Protein AF-A0A4Y2EX58-F1 (afdb_monomer_lite)

Secondary structure (DSSP, 8-state):
-HHHHHHTTTTTGGGS-S--HHHHHH-SEEEEEE-TTS-EEEEE-TT------

Organism: Araneus ventricosus (NCBI:txid182803)

Foldseek 3Di:
DVVVCVVVVVVCVVVPDDDDVCCVVQPQKDFDQADPVRHTDMHGNPPPDPPPD

Sequence (53 aa):
ALATRALYSIDSYADHGKEPKVAEDFGFGAPIGFAKDGTPVTYAAFGRGDLCG

Structure (mmCIF, N/CA/C/O backbone):
data_AF-A0A4Y2EX58-F1
#
_entry.id   AF-A0A4Y2EX58-F1
#
loop_
_atom_site.group_PDB
_atom_site.id
_atom_site.type_symbol
_atom_site.label_atom_id
_atom_site.label_alt_id
_atom_site.label_comp_id
_atom_site.label_asym_id
_atom_site.label_entity_id
_atom_site.label_seq_id
_atom_site.pdbx_PDB_ins_code
_atom_site.Cartn_x
_atom_site.Cartn_y
_atom_site.Cartn_z
_atom_site.occupancy
_atom_site.B_iso_or_equiv
_atom_site.auth_seq_id
_atom_site.auth_comp_id
_atom_site.auth_asym_id
_atom_site.auth_atom_id
_atom_site.pdbx_PDB_model_num
ATOM 1 N N . ALA A 1 1 ? 4.029 -9.421 18.915 1.00 61.59 1 ALA A N 1
ATOM 2 C CA . ALA A 1 1 ? 3.794 -8.141 18.210 1.00 61.59 1 ALA A CA 1
ATOM 3 C C . ALA A 1 1 ? 4.910 -7.114 18.443 1.00 61.59 1 ALA A C 1
ATOM 5 O O . ALA A 1 1 ? 5.385 -6.551 17.467 1.00 61.59 1 ALA A O 1
ATOM 6 N N . LEU A 1 2 ? 5.363 -6.884 19.689 1.00 63.81 2 LEU A N 1
ATOM 7 C CA . LEU A 1 2 ? 6.376 -5.858 20.005 1.00 63.81 2 LEU A CA 1
ATOM 8 C C . LEU A 1 2 ? 7.721 -6.060 19.272 1.00 63.81 2 LEU A C 1
ATOM 10 O O . LEU A 1 2 ? 8.267 -5.106 18.730 1.00 63.81 2 LEU A O 1
ATOM 14 N N . ALA A 1 3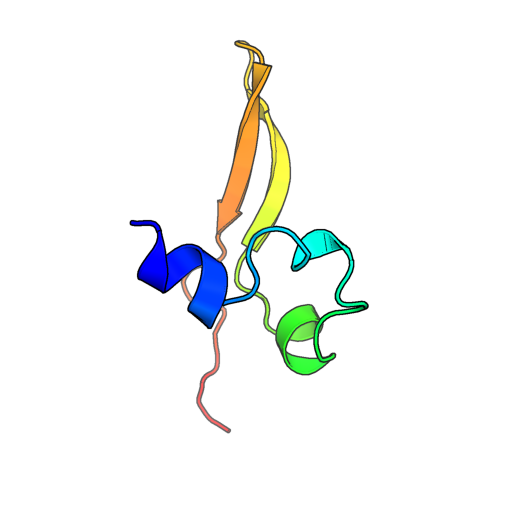 ? 8.201 -7.307 19.170 1.00 75.75 3 ALA A N 1
ATOM 15 C CA . ALA A 1 3 ? 9.446 -7.626 18.462 1.00 75.75 3 ALA A CA 1
ATOM 16 C C . ALA A 1 3 ? 9.398 -7.248 16.968 1.00 75.75 3 ALA A C 1
ATOM 18 O O . ALA A 1 3 ? 10.335 -6.652 16.455 1.00 75.75 3 ALA A O 1
ATOM 19 N N . THR A 1 4 ? 8.286 -7.521 16.280 1.00 80.44 4 THR A N 1
ATOM 20 C CA . THR A 1 4 ? 8.103 -7.196 14.855 1.00 80.44 4 THR A CA 1
ATOM 21 C C . THR A 1 4 ? 8.077 -5.684 14.609 1.00 80.44 4 THR A C 1
ATOM 23 O O . THR A 1 4 ? 8.681 -5.218 13.650 1.00 80.44 4 THR A O 1
ATOM 26 N N . ARG A 1 5 ? 7.434 -4.900 15.489 1.00 82.38 5 ARG A N 1
ATOM 27 C CA . ARG A 1 5 ? 7.398 -3.429 15.364 1.00 82.38 5 ARG A CA 1
ATOM 28 C C . ARG A 1 5 ? 8.787 -2.803 15.461 1.00 82.38 5 ARG A C 1
ATOM 30 O O . ARG A 1 5 ? 9.101 -1.925 14.665 1.00 82.38 5 ARG A O 1
ATOM 37 N N . ALA A 1 6 ? 9.603 -3.289 16.398 1.00 81.25 6 ALA A N 1
ATOM 38 C CA . ALA A 1 6 ? 10.977 -2.831 16.576 1.00 81.25 6 ALA A CA 1
ATOM 39 C C . ALA A 1 6 ? 11.882 -3.264 15.410 1.00 81.25 6 ALA A C 1
ATOM 41 O O . ALA A 1 6 ? 12.640 -2.448 14.898 1.00 81.25 6 ALA A O 1
ATOM 42 N N . LEU A 1 7 ? 11.763 -4.516 14.949 1.00 84.25 7 LEU A N 1
ATOM 43 C CA . LEU A 1 7 ? 12.556 -5.042 13.829 1.00 84.25 7 LEU A CA 1
ATOM 44 C C . LEU A 1 7 ? 12.347 -4.251 12.532 1.00 84.25 7 LEU A C 1
ATOM 46 O O . LEU A 1 7 ? 13.311 -3.986 11.822 1.00 84.25 7 LEU A O 1
ATOM 50 N N . TYR A 1 8 ? 11.106 -3.860 12.236 1.00 80.81 8 TYR A N 1
ATOM 51 C CA . TYR A 1 8 ? 10.768 -3.120 11.016 1.00 80.81 8 TYR A CA 1
ATOM 52 C C . TYR A 1 8 ? 10.658 -1.608 11.218 1.00 80.81 8 TYR A C 1
ATOM 54 O O . TYR A 1 8 ? 10.226 -0.913 10.305 1.00 80.81 8 TYR A O 1
ATOM 62 N N . SER A 1 9 ? 11.034 -1.089 12.394 1.00 84.56 9 SER A N 1
ATOM 63 C CA . SER A 1 9 ? 10.980 0.349 12.700 1.00 84.56 9 SER A CA 1
ATOM 64 C C . SER A 1 9 ? 9.627 0.990 12.348 1.00 84.56 9 SER A C 1
ATOM 66 O O . SER A 1 9 ? 9.568 2.094 11.815 1.00 84.56 9 SER A O 1
ATOM 68 N N . ILE A 1 10 ? 8.521 0.291 12.633 1.00 83.19 10 ILE A N 1
ATOM 69 C CA . ILE A 1 10 ? 7.170 0.687 12.184 1.00 83.19 10 ILE A CA 1
ATOM 70 C C . ILE A 1 10 ? 6.795 2.085 12.686 1.00 83.19 10 ILE A C 1
ATOM 72 O O . ILE A 1 10 ? 6.098 2.821 11.994 1.00 83.19 10 ILE A O 1
ATOM 76 N N . ASP A 1 11 ? 7.280 2.456 13.870 1.00 85.25 11 ASP A N 1
ATOM 77 C CA . ASP A 1 11 ? 6.974 3.741 14.498 1.00 85.25 11 ASP A CA 1
ATOM 78 C C . ASP A 1 11 ? 7.639 4.933 13.794 1.00 85.25 11 ASP A C 1
ATOM 80 O O . ASP A 1 11 ? 7.191 6.057 13.985 1.00 85.25 11 ASP A O 1
ATOM 84 N N . SER A 1 12 ? 8.668 4.700 12.972 1.00 82.88 12 SER A N 1
ATOM 85 C CA . SER A 1 12 ? 9.308 5.738 12.160 1.00 82.88 12 SER A CA 1
ATOM 86 C C . SER A 1 12 ? 9.151 5.521 10.661 1.00 82.88 12 SER A C 1
ATOM 88 O O . SER A 1 12 ? 9.526 6.402 9.909 1.00 82.88 12 SER A O 1
ATOM 90 N N . TYR A 1 13 ? 8.579 4.407 10.195 1.00 80.38 13 TYR A N 1
ATOM 91 C CA . TYR A 1 13 ? 8.533 4.046 8.770 1.00 80.38 13 TYR A CA 1
ATOM 92 C C . TYR A 1 13 ? 7.995 5.158 7.851 1.00 80.38 13 TYR A C 1
ATOM 94 O O . TYR A 1 13 ? 8.536 5.362 6.772 1.00 80.38 13 TYR A O 1
ATOM 102 N N . ALA A 1 14 ? 6.985 5.917 8.288 1.00 74.31 14 ALA A N 1
ATOM 103 C CA . ALA A 1 14 ? 6.438 7.039 7.517 1.00 74.31 14 ALA A CA 1
ATOM 104 C C . ALA A 1 14 ? 7.418 8.222 7.355 1.00 74.31 14 ALA A C 1
ATOM 106 O O . ALA A 1 14 ? 7.261 9.029 6.441 1.00 74.31 14 ALA A O 1
ATOM 107 N N . ASP A 1 15 ? 8.423 8.312 8.227 1.00 79.75 15 ASP A N 1
ATOM 108 C CA . ASP A 1 15 ? 9.491 9.313 8.192 1.00 79.75 15 ASP A CA 1
ATOM 109 C C . ASP A 1 15 ? 10.707 8.834 7.383 1.00 79.75 15 ASP A C 1
ATOM 111 O O . ASP A 1 15 ? 11.595 9.628 7.059 1.00 79.75 15 ASP A O 1
ATOM 115 N N . HIS A 1 16 ? 10.777 7.536 7.051 1.00 66.06 16 HIS A N 1
ATOM 116 C CA . HIS A 1 16 ? 11.785 7.026 6.126 1.00 66.06 16 HIS A CA 1
ATOM 117 C C . HIS A 1 16 ? 11.381 7.567 4.758 1.00 66.06 16 HIS A C 1
ATOM 119 O O . HIS A 1 16 ? 10.296 7.281 4.264 1.00 66.06 16 HIS A O 1
ATOM 125 N N . GLY A 1 17 ? 12.210 8.463 4.219 1.00 63.62 17 GLY A N 1
ATOM 126 C CA . GLY A 1 17 ? 11.892 9.246 3.027 1.00 63.62 17 GLY A CA 1
ATOM 127 C C . GLY A 1 17 ? 11.555 8.409 1.787 1.00 63.62 17 GLY A C 1
ATOM 128 O O . GLY A 1 17 ? 11.551 7.184 1.825 1.00 63.62 17 GLY A O 1
ATOM 129 N N . LYS A 1 18 ? 11.293 9.123 0.681 1.00 66.31 18 LYS A N 1
ATOM 130 C CA . LYS A 1 18 ? 10.867 8.605 -0.634 1.00 66.31 18 LYS A CA 1
ATOM 131 C C . LYS A 1 18 ? 11.239 7.140 -0.875 1.00 66.31 18 LYS A C 1
ATOM 133 O O . LYS A 1 18 ? 12.423 6.788 -0.857 1.00 66.31 18 LYS A O 1
ATOM 138 N N . GLU A 1 19 ? 10.225 6.331 -1.168 1.00 70.62 19 GLU A N 1
ATOM 139 C CA . GLU A 1 19 ? 10.427 4.953 -1.593 1.00 70.62 19 GLU A CA 1
ATOM 140 C C . GLU A 1 19 ? 11.421 4.900 -2.770 1.00 70.62 19 GLU A C 1
ATOM 142 O O . GLU A 1 19 ? 11.519 5.849 -3.562 1.00 70.62 19 GLU A O 1
ATOM 147 N N . PRO A 1 20 ? 12.198 3.811 -2.904 1.00 73.62 20 PRO A N 1
ATOM 148 C CA . PRO A 1 20 ? 13.045 3.620 -4.071 1.00 73.62 20 PRO A CA 1
ATOM 149 C C . PRO A 1 20 ? 12.231 3.832 -5.351 1.00 73.62 20 PRO 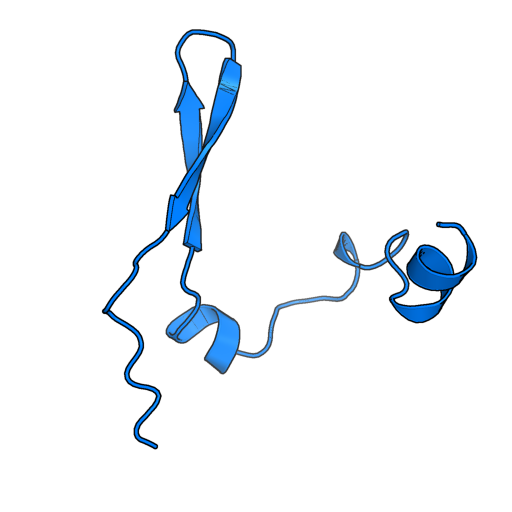A C 1
ATOM 151 O O . PRO A 1 20 ? 11.124 3.315 -5.454 1.00 73.62 20 PRO A O 1
ATOM 154 N N . LYS A 1 21 ? 12.782 4.530 -6.353 1.00 70.12 21 LYS A N 1
ATOM 155 C CA . LYS A 1 21 ? 12.059 4.829 -7.608 1.00 70.12 21 LYS A CA 1
ATOM 156 C C . LYS A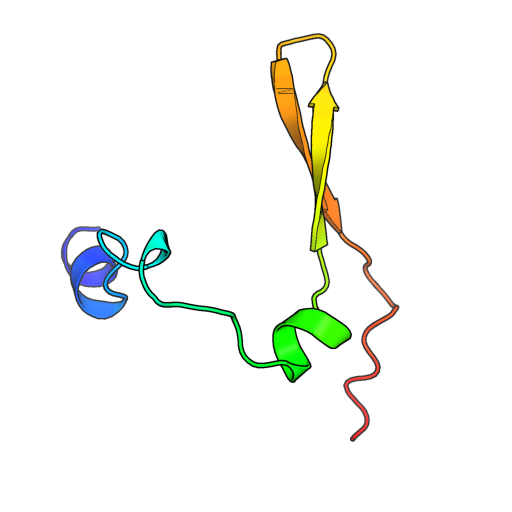 1 21 ? 11.427 3.596 -8.259 1.00 70.12 21 LYS A C 1
ATOM 158 O O . LYS A 1 21 ? 10.348 3.692 -8.809 1.00 70.12 21 LYS A O 1
ATOM 163 N N . VAL A 1 22 ? 12.054 2.425 -8.133 1.00 69.94 22 VAL A N 1
ATOM 164 C CA . VAL A 1 22 ? 11.485 1.154 -8.612 1.00 69.94 22 VAL A CA 1
ATOM 165 C C . VAL A 1 22 ? 10.182 0.773 -7.892 1.00 69.94 22 VAL A C 1
ATOM 167 O O . VAL A 1 22 ? 9.262 0.270 -8.521 1.00 69.94 22 VAL A O 1
ATOM 170 N N . ALA A 1 23 ? 10.059 1.039 -6.593 1.00 70.00 23 ALA A N 1
ATOM 171 C CA . ALA A 1 23 ? 8.814 0.836 -5.859 1.00 70.00 23 ALA A CA 1
ATOM 172 C C . ALA A 1 23 ? 7.764 1.899 -6.221 1.00 70.00 23 ALA A C 1
ATOM 174 O O . ALA A 1 23 ? 6.585 1.575 -6.267 1.00 70.00 23 ALA A O 1
ATOM 175 N N . GLU A 1 24 ? 8.176 3.125 -6.558 1.00 69.31 24 GLU A N 1
ATOM 176 C CA . GLU A 1 24 ? 7.257 4.156 -7.064 1.00 69.31 24 GLU A CA 1
ATOM 177 C C . GLU A 1 24 ? 6.734 3.820 -8.474 1.00 69.31 24 GLU A C 1
ATOM 179 O O . GLU A 1 24 ? 5.538 3.923 -8.737 1.00 69.31 24 GLU A O 1
ATOM 184 N N . ASP A 1 25 ? 7.624 3.391 -9.373 1.00 67.31 25 ASP A N 1
ATOM 185 C CA . ASP A 1 25 ? 7.330 3.146 -10.789 1.00 67.31 25 ASP A CA 1
ATOM 186 C C . ASP A 1 25 ? 6.579 1.819 -11.011 1.00 67.31 25 ASP A C 1
ATOM 188 O O . ASP A 1 25 ? 5.746 1.718 -11.914 1.00 67.31 25 ASP A O 1
ATOM 192 N N . PHE A 1 26 ? 6.845 0.806 -10.177 1.00 65.50 26 PHE A N 1
ATOM 193 C CA . PHE A 1 26 ? 6.226 -0.528 -10.252 1.00 65.50 26 PHE A CA 1
ATOM 194 C C . PHE A 1 26 ? 5.319 -0.843 -9.056 1.00 65.50 26 PHE A C 1
ATOM 196 O O . PHE A 1 26 ? 4.862 -1.977 -8.899 1.00 65.50 26 PHE A O 1
ATOM 203 N N . GLY A 1 27 ? 5.049 0.146 -8.204 1.00 65.00 27 GLY A N 1
ATOM 204 C CA . GLY A 1 27 ? 4.199 0.010 -7.030 1.00 65.00 27 GLY A CA 1
ATOM 205 C C . GLY A 1 27 ? 2.802 -0.472 -7.399 1.00 65.00 27 GLY A C 1
ATOM 206 O O . GLY A 1 27 ? 2.100 0.124 -8.216 1.00 65.00 27 GLY A O 1
ATOM 207 N N . PHE A 1 28 ? 2.378 -1.572 -6.780 1.00 66.25 28 PHE A N 1
ATOM 208 C CA . PHE A 1 28 ? 1.123 -2.241 -7.123 1.00 66.25 28 PHE A CA 1
ATOM 209 C C . PHE A 1 28 ? -0.110 -1.626 -6.481 1.00 66.25 28 PHE A C 1
ATOM 211 O O . PHE A 1 28 ? -1.200 -2.151 -6.693 1.00 66.25 28 PHE A O 1
ATOM 218 N N . GLY A 1 29 ? 0.007 -0.533 -5.729 1.00 74.56 29 GLY A N 1
ATOM 219 C CA . GLY A 1 29 ? -1.168 0.121 -5.184 1.00 74.56 29 GLY A CA 1
ATOM 220 C C . GLY A 1 29 ? -0.951 1.538 -4.688 1.00 74.56 29 GLY A C 1
ATOM 221 O O . GLY A 1 29 ? 0.153 1.931 -4.330 1.00 74.56 29 GLY A O 1
ATOM 222 N N . ALA A 1 30 ? -2.040 2.302 -4.685 1.00 77.81 30 ALA A N 1
ATOM 223 C CA . ALA A 1 30 ? -2.066 3.690 -4.247 1.00 77.81 30 ALA A CA 1
ATOM 224 C C . ALA A 1 30 ? -3.404 4.015 -3.559 1.00 77.81 30 ALA A C 1
ATOM 226 O O . ALA A 1 30 ? -4.436 3.435 -3.919 1.00 77.81 30 ALA A O 1
ATOM 227 N N . PRO A 1 31 ? -3.425 4.936 -2.579 1.00 84.12 31 PRO A N 1
ATOM 228 C CA . PRO A 1 31 ? -4.672 5.463 -2.037 1.00 84.12 31 PRO A CA 1
ATOM 229 C C . PRO A 1 31 ? -5.411 6.255 -3.120 1.00 84.12 31 PRO A C 1
ATOM 231 O O . PRO A 1 31 ? -4.830 7.119 -3.773 1.00 84.12 31 PRO A O 1
ATOM 234 N N . ILE A 1 32 ? -6.699 5.965 -3.308 1.00 88.56 32 ILE A N 1
ATOM 235 C CA . ILE A 1 32 ? -7.530 6.601 -4.347 1.00 88.56 32 ILE A CA 1
ATOM 236 C C . ILE A 1 32 ? -8.710 7.397 -3.784 1.00 88.56 32 ILE A C 1
ATOM 238 O O . ILE A 1 32 ? -9.437 8.034 -4.544 1.00 88.56 32 ILE A O 1
ATOM 242 N N . GLY A 1 33 ? -8.908 7.388 -2.464 1.00 91.00 33 GLY A N 1
ATOM 243 C CA . GLY A 1 33 ? -9.921 8.199 -1.794 1.00 91.00 33 GLY A CA 1
ATOM 244 C C . GLY A 1 33 ? -10.556 7.488 -0.608 1.00 91.00 33 GLY A C 1
ATOM 245 O O . GLY A 1 33 ? -9.919 6.670 0.053 1.00 91.00 33 GLY A O 1
ATOM 246 N N . PHE A 1 34 ? -11.825 7.805 -0.357 1.00 95.75 34 PHE A N 1
ATOM 247 C CA . PHE A 1 34 ? -12.621 7.247 0.733 1.00 95.75 34 PHE A CA 1
ATOM 248 C C . PHE A 1 34 ? -13.955 6.713 0.199 1.00 95.75 34 PHE A C 1
ATOM 250 O O . PHE A 1 34 ? -14.549 7.291 -0.714 1.00 95.75 34 PHE A O 1
ATOM 257 N N . ALA A 1 35 ? -14.434 5.611 0.770 1.00 94.38 35 ALA A N 1
ATOM 258 C CA . ALA A 1 35 ? -15.780 5.105 0.555 1.00 94.38 35 ALA A CA 1
ATOM 259 C C . ALA A 1 35 ? -16.816 6.022 1.235 1.00 94.38 35 ALA A C 1
ATOM 261 O O . ALA A 1 35 ? -16.477 6.930 1.994 1.00 94.38 35 ALA A O 1
ATOM 262 N N . LYS A 1 36 ? -18.109 5.792 0.968 1.00 94.88 36 LYS A N 1
ATOM 263 C CA . LYS A 1 36 ? -19.205 6.630 1.500 1.00 94.88 36 LYS A CA 1
ATOM 264 C C . LYS A 1 36 ? -19.272 6.664 3.031 1.00 94.88 36 LYS A C 1
ATOM 266 O O . LYS A 1 36 ? -19.815 7.610 3.587 1.00 94.88 36 LYS A O 1
ATOM 271 N N . ASP A 1 37 ? -18.753 5.636 3.687 1.00 96.06 37 ASP A N 1
ATOM 272 C CA . ASP A 1 37 ? -18.677 5.506 5.143 1.00 96.06 37 ASP A CA 1
ATOM 273 C C . ASP A 1 37 ? -17.396 6.118 5.742 1.00 96.06 37 ASP A C 1
ATOM 275 O O . ASP A 1 37 ? -17.189 6.050 6.950 1.00 96.06 37 ASP A O 1
ATOM 279 N N . GLY A 1 38 ? -16.540 6.723 4.913 1.00 94.31 38 GLY A N 1
ATOM 280 C CA . GLY A 1 38 ? -15.265 7.297 5.334 1.00 94.31 38 GLY A CA 1
ATOM 281 C C . GLY A 1 38 ? -14.111 6.296 5.396 1.00 94.31 38 GLY A C 1
ATOM 282 O O . GLY A 1 38 ? -13.008 6.684 5.775 1.00 94.31 38 GLY A O 1
ATOM 283 N N . THR A 1 39 ? -14.308 5.034 5.006 1.00 95.06 39 THR A N 1
ATOM 284 C CA . THR A 1 39 ? -13.221 4.048 4.954 1.00 95.06 39 THR A CA 1
ATOM 285 C C . THR A 1 39 ? -12.231 4.409 3.838 1.00 95.06 39 THR A C 1
ATOM 287 O O . THR A 1 39 ? -12.669 4.623 2.705 1.00 95.06 39 THR A O 1
ATOM 290 N N . PRO A 1 40 ? -10.908 4.477 4.091 1.00 92.00 40 PRO A N 1
ATOM 291 C CA . PRO A 1 40 ? -9.923 4.730 3.041 1.00 92.00 40 PRO A CA 1
ATOM 292 C C . PRO A 1 40 ? -9.904 3.585 2.024 1.00 92.00 40 PRO A C 1
ATOM 294 O O . PRO A 1 40 ? -9.910 2.410 2.386 1.00 92.00 40 PRO A O 1
ATOM 297 N N . VAL A 1 4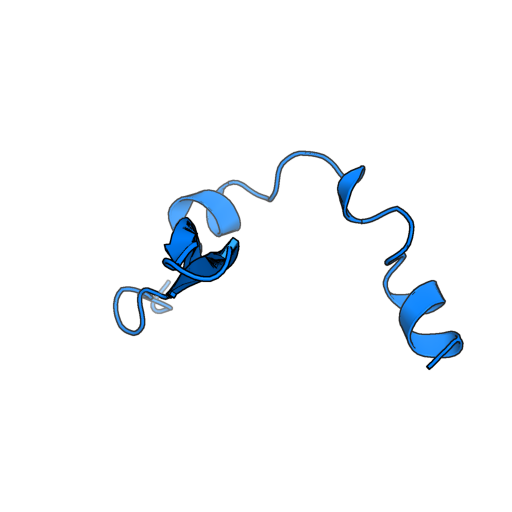1 ? -9.859 3.936 0.741 1.00 90.44 41 VAL A N 1
ATOM 298 C CA . VAL A 1 41 ? -9.843 2.990 -0.376 1.00 90.44 41 VAL A CA 1
ATOM 299 C C . VAL A 1 41 ? -8.488 3.044 -1.061 1.00 90.44 41 VAL A C 1
ATOM 301 O O . VAL A 1 41 ? -8.012 4.106 -1.472 1.00 90.44 41 VAL A O 1
ATOM 304 N N . THR A 1 42 ? -7.889 1.872 -1.226 1.00 87.38 42 THR A N 1
ATOM 305 C CA . THR A 1 42 ? -6.673 1.671 -2.006 1.00 87.38 42 THR A CA 1
ATOM 306 C C . THR A 1 42 ? -7.010 0.946 -3.300 1.00 87.38 42 THR A C 1
ATOM 308 O O . THR A 1 42 ? -7.820 0.019 -3.333 1.00 87.38 42 THR A O 1
ATOM 311 N N . TYR A 1 43 ? -6.399 1.387 -4.392 1.00 80.56 43 TYR A N 1
ATOM 312 C CA . TYR A 1 43 ? -6.390 0.639 -5.638 1.00 80.56 43 TYR A CA 1
ATOM 313 C C . TYR A 1 43 ? -5.190 -0.296 -5.623 1.00 80.56 43 TYR A C 1
ATOM 315 O O . TYR A 1 43 ? -4.093 0.153 -5.305 1.00 80.56 43 TYR A O 1
ATOM 323 N N . ALA A 1 44 ? -5.394 -1.564 -5.978 1.00 80.19 44 ALA A N 1
ATOM 324 C CA . ALA A 1 44 ? -4.321 -2.528 -6.171 1.00 80.19 44 ALA A CA 1
ATOM 325 C C . ALA A 1 44 ? -4.355 -3.064 -7.611 1.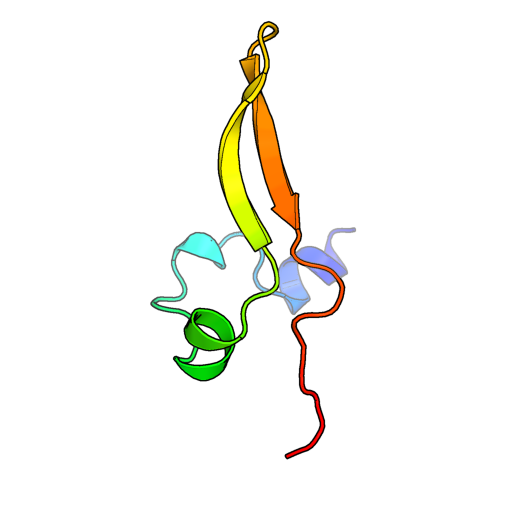00 80.19 44 ALA A C 1
ATOM 327 O O . ALA A 1 44 ? -5.319 -3.709 -8.028 1.00 80.19 44 ALA A O 1
ATOM 328 N N . ALA A 1 45 ? -3.309 -2.777 -8.385 1.00 72.25 45 ALA A N 1
ATOM 329 C CA . ALA A 1 45 ? -3.168 -3.163 -9.784 1.00 72.25 45 ALA A CA 1
ATOM 330 C C . ALA A 1 45 ? -2.550 -4.563 -9.910 1.00 72.25 45 ALA A C 1
ATOM 332 O O . ALA A 1 45 ? -1.378 -4.716 -10.256 1.00 72.25 45 ALA A O 1
ATOM 333 N N . PHE A 1 46 ? -3.332 -5.608 -9.650 1.00 64.06 46 PHE A N 1
ATOM 334 C CA . PHE A 1 46 ? -2.871 -6.981 -9.861 1.00 64.06 46 PHE A CA 1
ATOM 335 C C . PHE A 1 46 ? -2.722 -7.264 -11.368 1.00 64.06 46 PHE A C 1
ATOM 337 O O . PHE A 1 46 ? -3.691 -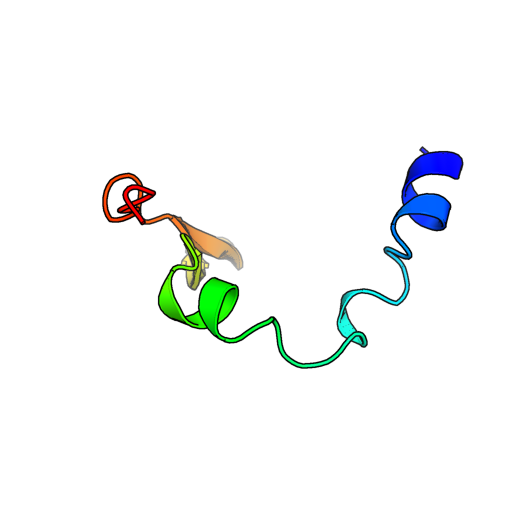7.169 -12.117 1.00 64.06 46 PHE A O 1
ATOM 344 N N . GLY A 1 47 ? -1.504 -7.588 -11.820 1.00 58.28 47 GLY A N 1
ATOM 345 C CA . GLY A 1 47 ? -1.222 -7.990 -13.208 1.00 58.28 47 GLY A CA 1
ATOM 346 C C . GLY A 1 47 ? -0.467 -6.977 -14.080 1.00 58.28 47 GLY A C 1
ATOM 347 O O . GLY A 1 47 ? -0.150 -7.300 -15.218 1.00 58.28 47 GLY A O 1
ATOM 348 N N . ARG A 1 48 ? -0.128 -5.783 -13.571 1.00 54.97 48 ARG A N 1
ATOM 349 C CA . ARG A 1 48 ? 0.833 -4.866 -14.232 1.00 54.97 48 ARG A CA 1
ATOM 350 C C . ARG A 1 48 ? 2.288 -5.094 -13.819 1.00 54.97 48 ARG A C 1
ATOM 352 O O . ARG A 1 48 ? 3.171 -4.354 -14.240 1.00 54.97 48 ARG A O 1
ATOM 359 N N . GLY A 1 49 ? 2.524 -6.094 -12.977 1.00 55.16 49 GLY A N 1
ATOM 360 C CA . GLY A 1 49 ? 3.848 -6.412 -12.476 1.00 55.16 49 GLY A CA 1
ATOM 361 C C . GLY A 1 49 ? 4.576 -7.266 -13.465 1.00 55.16 49 GLY A C 1
ATOM 362 O O . GLY A 1 49 ? 4.453 -8.486 -13.415 1.00 55.16 49 GLY A O 1
ATOM 363 N N . ASP A 1 50 ? 5.325 -6.624 -14.349 1.00 57.25 50 ASP A N 1
ATOM 364 C CA . ASP A 1 50 ? 6.371 -7.332 -15.054 1.00 57.25 50 ASP A CA 1
ATOM 365 C C . ASP A 1 50 ? 7.533 -7.546 -14.076 1.00 57.25 50 ASP A C 1
ATOM 367 O O . ASP A 1 50 ? 8.418 -6.709 -13.933 1.00 57.25 50 ASP A O 1
ATOM 371 N N . LEU A 1 51 ? 7.489 -8.650 -13.324 1.00 55.97 51 LEU A N 1
ATOM 372 C CA . LEU A 1 51 ? 8.647 -9.136 -12.566 1.00 55.97 51 LEU A CA 1
ATOM 373 C C . LEU A 1 51 ? 9.669 -9.838 -13.487 1.00 55.97 51 LEU A C 1
ATOM 375 O O . LEU A 1 51 ? 10.538 -10.553 -12.991 1.00 55.97 51 LEU A O 1
ATOM 379 N N . CYS A 1 52 ? 9.579 -9.663 -14.812 1.00 41.91 52 CYS A N 1
ATOM 380 C CA . CYS A 1 52 ? 10.560 -10.163 -15.770 1.00 41.91 52 CYS A CA 1
ATOM 381 C C . CYS A 1 52 ? 11.562 -9.055 -16.123 1.00 41.91 52 CYS A C 1
ATOM 383 O O . CYS A 1 52 ? 11.502 -8.443 -17.188 1.00 41.91 52 CYS A O 1
ATOM 385 N N . GLY A 1 53 ? 12.502 -8.822 -15.209 1.00 38.16 53 GLY A N 1
ATOM 386 C CA . GLY A 1 53 ? 13.749 -8.103 -15.457 1.00 38.16 53 GLY A CA 1
ATOM 387 C C . GLY A 1 53 ? 14.889 -8.811 -14.755 1.00 38.16 53 GLY A C 1
ATOM 388 O O . GLY A 1 53 ? 14.875 -8.791 -13.506 1.00 38.16 53 GLY A O 1
#

Radius of gyration: 14.81 Å; chains: 1; bounding box: 33×20×36 Å

pLDDT: mean 75.08, std 13.52, range [38.16, 96.06]